Protein AF-A0A8T0PHR8-F1 (afdb_monomer_lite)

Foldseek 3Di:
DPVVVLVVLVVVLVVDQEDEADADDDCDDPSLVSLLSVVVVCVVCVVVVRHYDYHYDHSRVLSCVCSVVVHPPPDDDDPCPPDDDDDDDDPDDCVVHPCVCVVVD

InterPro domains:
  IPR015527 Peptidase C26, gamma-glutamyl hydrolase [PS51275] (1-105)
  IPR015527 Peptidase C26, gamma-glutamyl hydrolase [PTHR11315] (11-103)
  IPR029062 Class I glutamine amidotransferase-like [G3DSA:3.40.50.880] (6-105)

Organism: Panicum virgatum (NCBI:txid38727)

Radius of gyration: 16.6 Å; chains: 1; bounding box: 35×47×36 Å

Structure (mmCIF, N/CA/C/O backbone):
data_AF-A0A8T0PHR8-F1
#
_entry.id   AF-A0A8T0PHR8-F1
#
loop_
_atom_site.group_PDB
_atom_site.id
_atom_site.type_symbol
_atom_site.label_atom_id
_atom_site.label_alt_id
_atom_site.label_comp_id
_atom_site.label_asym_id
_atom_site.label_entity_id
_atom_site.label_seq_id
_atom_site.pdbx_PDB_ins_code
_atom_site.Cartn_x
_atom_site.Cartn_y
_atom_site.Cartn_z
_atom_site.occupancy
_atom_site.B_iso_or_equiv
_atom_site.auth_seq_id
_atom_site.auth_comp_id
_atom_site.auth_asym_id
_atom_site.auth_atom_id
_atom_site.pdbx_PDB_model_num
ATOM 1 N N . MET A 1 1 ? 8.272 24.251 15.194 1.00 46.94 1 MET A N 1
ATOM 2 C CA . MET A 1 1 ? 7.523 24.136 13.915 1.00 46.94 1 MET A CA 1
ATOM 3 C C . MET A 1 1 ? 7.118 22.701 13.510 1.00 46.94 1 MET A C 1
ATOM 5 O O . MET A 1 1 ? 6.439 22.564 12.506 1.00 46.94 1 MET A O 1
ATOM 9 N N . ARG A 1 2 ? 7.438 21.624 14.260 1.00 46.28 2 ARG A N 1
ATOM 10 C CA . ARG A 1 2 ? 7.079 20.230 13.881 1.00 46.28 2 ARG A CA 1
ATOM 11 C C . ARG A 1 2 ? 5.617 19.811 14.167 1.00 46.28 2 ARG A C 1
ATOM 13 O O . ARG A 1 2 ? 5.090 18.969 13.448 1.00 46.28 2 ARG A O 1
ATOM 20 N N . SER A 1 3 ? 4.952 20.419 15.154 1.00 46.38 3 SER A N 1
ATOM 21 C CA . SER A 1 3 ? 3.608 20.012 15.623 1.00 46.38 3 SER A CA 1
ATOM 22 C C . SER A 1 3 ? 2.462 20.319 14.636 1.00 46.38 3 SER A C 1
ATOM 24 O O . SER A 1 3 ? 1.569 19.498 14.439 1.00 46.38 3 SER A O 1
ATOM 26 N N . SER A 1 4 ? 2.514 21.444 13.913 1.00 48.88 4 SER A N 1
ATOM 27 C CA . SER A 1 4 ? 1.437 21.851 12.991 1.00 48.88 4 SER A CA 1
ATOM 28 C C . SER A 1 4 ? 1.299 20.956 11.751 1.00 48.88 4 SER A C 1
ATOM 30 O O . SER A 1 4 ? 0.198 20.814 11.222 1.00 48.88 4 SER A O 1
ATOM 32 N N . SER A 1 5 ? 2.390 20.326 11.299 1.00 53.62 5 SER A N 1
ATOM 33 C CA . SER A 1 5 ? 2.392 19.445 10.117 1.00 53.62 5 SER A CA 1
ATOM 34 C C . SER A 1 5 ? 1.741 18.078 10.357 1.00 53.62 5 SER A C 1
ATOM 36 O O . SER A 1 5 ? 1.181 17.492 9.439 1.00 53.62 5 SER A O 1
ATOM 38 N N . LEU A 1 6 ? 1.788 17.566 11.592 1.00 50.12 6 LEU A N 1
ATOM 39 C CA . LEU A 1 6 ? 1.161 16.289 11.952 1.00 50.12 6 LEU A CA 1
ATOM 40 C C . LEU A 1 6 ? -0.354 16.459 12.129 1.00 50.12 6 LEU A C 1
ATOM 42 O O . LEU A 1 6 ? -1.134 15.646 11.638 1.00 50.12 6 LEU A O 1
ATOM 46 N N . LEU A 1 7 ? -0.766 17.576 12.741 1.00 53.22 7 LEU A N 1
ATOM 47 C CA . LEU A 1 7 ? -2.172 17.957 12.901 1.00 53.22 7 LEU A CA 1
ATOM 48 C C . LEU A 1 7 ? -2.872 18.216 11.555 1.00 53.22 7 LEU A C 1
ATOM 50 O O . LEU A 1 7 ? -4.061 17.930 11.421 1.00 53.22 7 LEU A O 1
ATOM 54 N N . SER A 1 8 ? -2.162 18.746 10.551 1.00 61.91 8 SER A N 1
ATOM 55 C CA . SER A 1 8 ? -2.738 18.979 9.220 1.00 61.91 8 SER A CA 1
ATOM 56 C C . SER A 1 8 ? -2.913 17.687 8.418 1.00 61.91 8 SER A C 1
ATOM 58 O O . SER A 1 8 ? -3.933 17.532 7.748 1.00 61.91 8 SER A O 1
ATOM 60 N N . SER A 1 9 ? -1.978 16.738 8.524 1.00 66.06 9 SER A N 1
ATOM 61 C CA . SER A 1 9 ? -2.091 15.427 7.874 1.00 66.06 9 SER A CA 1
ATOM 62 C C . SER A 1 9 ? -3.223 14.586 8.462 1.00 66.06 9 SER A C 1
ATOM 64 O O . SER A 1 9 ? -4.014 14.043 7.699 1.00 66.06 9 SER A O 1
ATOM 66 N N . GLY A 1 10 ? -3.381 14.553 9.791 1.00 76.12 10 GLY A N 1
ATOM 67 C CA . GLY A 1 10 ? -4.494 13.842 10.436 1.00 76.12 10 GLY A CA 1
ATOM 68 C C . GLY A 1 10 ? -5.870 14.365 10.005 1.00 76.12 10 GLY A C 1
ATOM 69 O O . GLY A 1 10 ? -6.745 13.580 9.653 1.00 7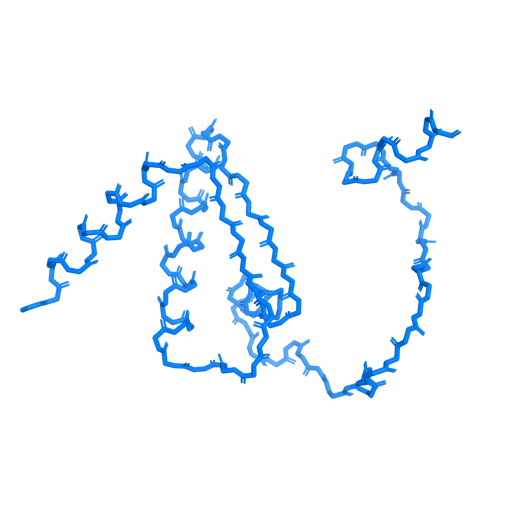6.12 10 GLY A O 1
ATOM 70 N N . LYS A 1 11 ? -6.035 15.695 9.920 1.00 83.25 11 LYS A N 1
ATOM 71 C CA . LYS A 1 11 ? -7.275 16.329 9.424 1.00 83.25 11 LYS A CA 1
ATOM 72 C C . LYS A 1 11 ? -7.579 16.017 7.955 1.00 83.25 11 LYS A C 1
ATOM 74 O O . LYS A 1 11 ? -8.742 15.938 7.561 1.00 83.25 11 LYS A O 1
ATOM 79 N N . LYS A 1 12 ? -6.545 15.864 7.122 1.00 89.19 12 LYS A N 1
ATOM 80 C CA . LYS A 1 12 ? -6.725 15.455 5.722 1.00 89.19 12 LYS A CA 1
ATOM 81 C C . LYS A 1 12 ? -7.131 13.987 5.634 1.00 89.19 12 LYS A C 1
ATOM 83 O O . LYS A 1 12 ? -8.070 13.670 4.916 1.00 89.19 12 LYS A O 1
ATOM 88 N N . LEU A 1 13 ? -6.475 13.117 6.402 1.00 93.25 13 LEU A N 1
ATOM 89 C CA . LEU A 1 13 ? -6.769 11.683 6.425 1.00 93.25 13 LEU A CA 1
ATOM 90 C C . LEU A 1 13 ? -8.169 11.376 6.970 1.00 93.25 13 LEU A C 1
ATOM 92 O O . LEU A 1 13 ? -8.842 10.505 6.434 1.00 93.25 13 LEU A O 1
ATOM 96 N N . SER A 1 14 ? -8.663 12.146 7.944 1.00 92.56 14 SER A N 1
ATOM 97 C CA . SER A 1 14 ? -10.048 12.023 8.422 1.00 92.56 14 SER A CA 1
ATOM 98 C C . SER A 1 14 ? -11.102 12.430 7.386 1.00 92.56 14 SER A C 1
ATOM 100 O O . SER A 1 14 ? -12.280 12.161 7.587 1.00 92.56 14 SER A O 1
ATOM 102 N N . SER A 1 15 ? -10.704 13.113 6.308 1.00 95.50 15 SER A N 1
ATOM 103 C CA . SER A 1 15 ? -11.612 13.577 5.249 1.00 95.50 15 SER A CA 1
ATOM 104 C C . SER A 1 15 ? -11.705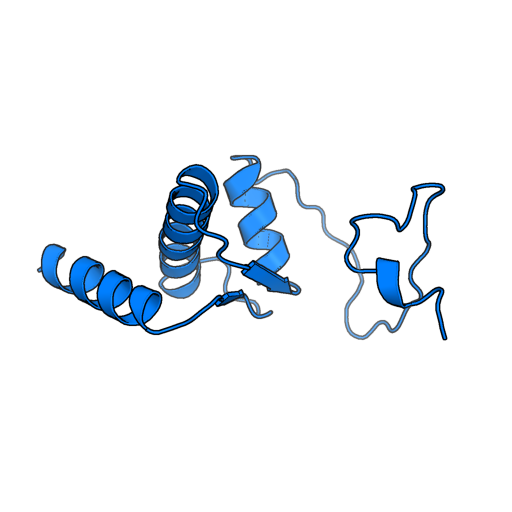 12.608 4.064 1.00 95.50 15 SER A C 1
ATOM 106 O O . SER A 1 15 ? -12.422 12.892 3.108 1.00 95.50 15 SER A O 1
ATOM 108 N N . VAL A 1 16 ? -10.973 11.490 4.093 1.00 96.69 16 VAL A N 1
ATOM 109 C CA . VAL A 1 16 ? -10.973 10.468 3.037 1.00 96.69 16 VAL A CA 1
ATOM 110 C C . VAL A 1 16 ? -11.302 9.097 3.620 1.00 96.69 16 VAL A C 1
ATOM 112 O O . VAL A 1 16 ? -11.187 8.870 4.822 1.00 96.69 16 VAL A O 1
ATOM 115 N N . ASN A 1 17 ? -11.711 8.166 2.760 1.00 97.25 17 ASN A N 1
ATOM 116 C CA . ASN A 1 17 ? -12.124 6.820 3.170 1.00 97.25 17 ASN A CA 1
ATOM 117 C C . ASN A 1 17 ? -11.027 5.764 3.005 1.00 97.25 17 ASN A C 1
ATOM 119 O O . ASN A 1 17 ? -11.275 4.599 3.272 1.00 97.25 17 ASN A O 1
ATOM 123 N N . GLY A 1 18 ? -9.847 6.145 2.525 1.00 97.25 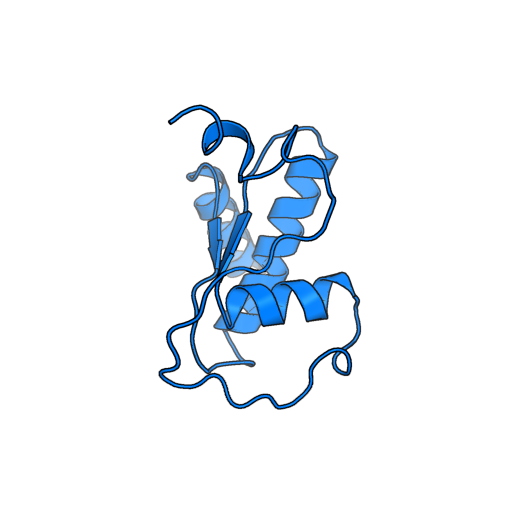18 GLY A N 1
ATOM 124 C CA . GLY A 1 18 ? -8.748 5.235 2.233 1.00 97.25 18 GLY A CA 1
ATOM 125 C C . GLY A 1 18 ? -7.609 5.962 1.535 1.00 97.25 18 GLY A C 1
ATOM 126 O O . GLY A 1 18 ? -7.698 7.165 1.267 1.00 97.25 18 GLY A O 1
ATOM 127 N N . VAL A 1 19 ? -6.531 5.237 1.244 1.00 97.75 19 VAL A N 1
ATOM 128 C CA . VAL A 1 19 ? -5.320 5.802 0.633 1.00 97.75 19 VAL A CA 1
ATOM 129 C C . VAL A 1 19 ? -4.746 4.909 -0.464 1.00 97.75 19 VAL A C 1
ATOM 131 O O . VAL A 1 19 ? -4.818 3.682 -0.403 1.00 97.75 19 VAL A O 1
ATOM 134 N N . LEU A 1 20 ? -4.144 5.557 -1.461 1.00 97.94 20 LEU A N 1
ATOM 135 C CA . LEU A 1 20 ? -3.393 4.934 -2.546 1.00 97.94 20 LEU A CA 1
ATOM 136 C C . LEU A 1 20 ? -1.917 5.324 -2.421 1.00 97.94 20 LEU A C 1
ATOM 138 O O . LEU A 1 20 ? -1.586 6.509 -2.496 1.00 97.94 20 LEU A O 1
ATOM 142 N N . PHE A 1 21 ? -1.031 4.342 -2.279 1.00 97.75 21 PHE A N 1
ATOM 143 C CA . PHE A 1 21 ? 0.411 4.531 -2.408 1.00 97.75 21 PHE A CA 1
ATOM 144 C C . PHE A 1 21 ? 0.841 4.192 -3.833 1.00 97.75 21 PHE A C 1
ATOM 146 O O . PHE A 1 21 ? 0.760 3.049 -4.283 1.00 97.75 21 PHE A O 1
ATOM 153 N N . THR A 1 22 ? 1.253 5.226 -4.553 1.00 97.00 22 THR A N 1
ATOM 154 C CA . THR A 1 22 ? 1.616 5.177 -5.969 1.00 97.00 22 THR A CA 1
ATOM 155 C C . THR A 1 22 ? 2.986 4.540 -6.217 1.00 97.00 22 THR A C 1
ATOM 157 O O . THR A 1 22 ? 3.812 4.410 -5.316 1.00 97.00 22 THR A O 1
ATOM 160 N N . GLY A 1 23 ? 3.255 4.206 -7.482 1.00 96.31 23 GLY A N 1
ATOM 161 C CA . GLY A 1 23 ? 4.608 3.892 -7.940 1.00 96.31 23 GLY A CA 1
ATOM 162 C C . GLY A 1 23 ? 5.527 5.120 -7.978 1.00 96.31 23 GLY A C 1
ATOM 163 O O . GLY A 1 23 ? 5.111 6.238 -7.666 1.00 96.31 23 GLY A O 1
ATOM 164 N N . GLY A 1 24 ? 6.778 4.906 -8.388 1.00 95.06 24 GLY A N 1
ATOM 165 C CA . GLY A 1 24 ? 7.797 5.950 -8.512 1.00 95.06 24 GLY A CA 1
ATOM 166 C C . GLY A 1 24 ? 9.209 5.403 -8.304 1.00 95.06 24 GLY A C 1
ATOM 167 O O . GLY A 1 24 ? 9.404 4.193 -8.227 1.00 95.06 24 GLY A O 1
ATOM 168 N N . SER A 1 25 ? 10.185 6.304 -8.189 1.00 92.62 25 SER A N 1
ATOM 169 C CA . SER A 1 25 ? 11.603 5.983 -7.948 1.00 92.62 25 SER A CA 1
ATOM 170 C C . SER A 1 25 ? 12.148 6.529 -6.622 1.00 92.62 25 SER A C 1
ATOM 172 O O . SER A 1 25 ? 13.238 6.150 -6.200 1.00 92.62 25 SER A O 1
ATOM 174 N N . GLU A 1 26 ? 11.407 7.415 -5.954 1.00 91.25 26 GLU A N 1
ATOM 175 C CA . GLU A 1 26 ? 11.880 8.155 -4.781 1.00 91.25 26 GLU A CA 1
ATOM 176 C C . GLU A 1 26 ? 11.702 7.362 -3.481 1.00 91.25 26 GLU A C 1
ATOM 178 O O . GLU A 1 26 ? 10.673 7.436 -2.808 1.00 91.25 26 GLU A O 1
ATOM 183 N N . LYS A 1 27 ? 12.741 6.613 -3.099 1.00 89.25 27 LYS A N 1
ATOM 184 C CA . LYS A 1 27 ? 12.752 5.763 -1.892 1.00 89.25 27 LYS A CA 1
ATOM 185 C C . LYS A 1 27 ? 13.031 6.522 -0.590 1.00 89.25 27 LYS A C 1
ATOM 187 O O . LYS A 1 27 ? 13.064 5.925 0.482 1.00 89.25 27 LYS A O 1
ATOM 192 N N . GLN A 1 28 ? 13.278 7.829 -0.665 1.00 90.00 28 GLN A N 1
ATOM 193 C CA . GLN A 1 28 ? 13.672 8.660 0.472 1.00 90.00 28 GLN A CA 1
ATOM 194 C C . GLN A 1 28 ? 12.924 10.001 0.476 1.00 90.00 28 GLN A C 1
ATOM 196 O O . GLN A 1 28 ? 12.173 10.338 -0.438 1.00 90.00 28 GLN A O 1
ATOM 201 N N . GLY A 1 29 ? 13.122 10.783 1.537 1.00 91.94 29 GLY A N 1
ATOM 202 C CA . GLY A 1 29 ? 12.585 12.136 1.641 1.00 91.94 29 GLY A CA 1
ATOM 203 C C . GLY A 1 29 ? 11.094 12.188 1.977 1.00 91.94 29 GLY A C 1
ATOM 204 O O . GLY A 1 29 ? 10.558 11.335 2.684 1.00 91.94 29 GLY A O 1
ATOM 205 N N . VAL A 1 30 ? 10.423 13.246 1.511 1.00 93.31 30 VAL A N 1
ATOM 206 C CA . VAL A 1 30 ? 9.064 13.605 1.957 1.00 93.31 30 VAL A CA 1
ATOM 207 C C . VAL A 1 30 ? 8.054 12.497 1.679 1.00 93.31 30 VAL A C 1
ATOM 209 O O . VAL A 1 30 ? 7.176 12.265 2.508 1.00 93.31 30 VAL A O 1
ATOM 212 N N . TYR A 1 31 ? 8.181 11.799 0.550 1.00 92.88 31 TYR A N 1
ATOM 213 C CA . TYR A 1 31 ? 7.266 10.721 0.188 1.00 92.88 31 TYR A CA 1
ATOM 214 C C . TYR A 1 31 ? 7.365 9.545 1.166 1.00 92.88 31 TYR A C 1
ATOM 216 O O . TYR A 1 31 ? 6.362 9.167 1.771 1.00 92.88 31 TYR A O 1
ATOM 224 N N . PHE A 1 32 ? 8.581 9.051 1.413 1.00 92.94 32 PHE A N 1
ATOM 225 C CA . PHE A 1 32 ? 8.833 7.968 2.364 1.00 92.94 32 PHE A CA 1
ATOM 226 C C . PHE A 1 32 ? 8.369 8.319 3.784 1.00 92.94 32 PHE A C 1
ATOM 228 O O . PHE A 1 32 ? 7.649 7.553 4.424 1.00 92.94 32 PHE A O 1
ATOM 235 N N . GLU A 1 33 ? 8.703 9.521 4.259 1.00 93.88 33 GLU A N 1
ATOM 236 C CA . GLU A 1 33 ? 8.290 9.989 5.586 1.00 93.88 33 GLU A CA 1
ATOM 237 C C . GLU A 1 33 ? 6.773 10.209 5.700 1.00 93.88 33 GLU A C 1
ATOM 239 O O . GLU A 1 33 ? 6.205 10.105 6.789 1.00 93.88 33 GLU A O 1
ATOM 244 N N . THR A 1 34 ? 6.098 10.504 4.586 1.00 94.25 34 THR A N 1
ATOM 245 C CA . THR A 1 34 ? 4.634 10.589 4.536 1.00 94.25 34 THR A CA 1
ATOM 246 C C . THR A 1 34 ? 4.013 9.199 4.587 1.00 94.25 34 THR A C 1
ATOM 248 O O . THR A 1 34 ? 3.113 8.987 5.397 1.00 94.25 34 THR A O 1
ATOM 251 N N . ILE A 1 35 ? 4.524 8.242 3.804 1.00 95.12 35 ILE A N 1
ATOM 252 C CA . ILE A 1 35 ? 4.049 6.853 3.807 1.00 95.12 35 ILE A CA 1
ATOM 253 C C . ILE A 1 35 ? 4.134 6.244 5.202 1.00 95.12 35 ILE A C 1
ATOM 255 O O . ILE A 1 35 ? 3.135 5.703 5.654 1.00 95.12 35 ILE A O 1
ATOM 259 N N . LYS A 1 36 ? 5.250 6.396 5.928 1.00 94.19 36 LYS A N 1
ATOM 260 C CA . LYS A 1 36 ? 5.365 5.877 7.307 1.00 94.19 36 LYS A CA 1
ATOM 261 C C . LYS A 1 36 ? 4.237 6.370 8.213 1.00 94.19 36 LYS A C 1
ATOM 263 O O . LYS A 1 36 ? 3.615 5.588 8.922 1.00 94.19 36 LYS A O 1
ATOM 268 N N . LYS A 1 37 ? 3.951 7.675 8.172 1.00 94.81 37 LYS A N 1
ATOM 269 C CA . LYS A 1 37 ? 2.912 8.299 9.009 1.00 94.81 37 LYS A CA 1
ATOM 270 C C . LYS A 1 37 ? 1.510 7.863 8.600 1.00 94.81 37 LYS A C 1
ATOM 272 O O . LYS A 1 37 ? 0.681 7.595 9.460 1.00 94.81 37 LYS A O 1
ATOM 277 N N . VAL A 1 38 ? 1.240 7.822 7.296 1.00 96.62 38 VAL A N 1
ATOM 278 C CA . VAL A 1 38 ? -0.065 7.404 6.770 1.00 96.62 38 VAL A CA 1
ATOM 279 C C . VAL A 1 38 ? -0.290 5.914 7.017 1.00 96.62 38 VAL A C 1
ATOM 281 O O . VAL A 1 38 ? -1.396 5.529 7.370 1.00 96.62 38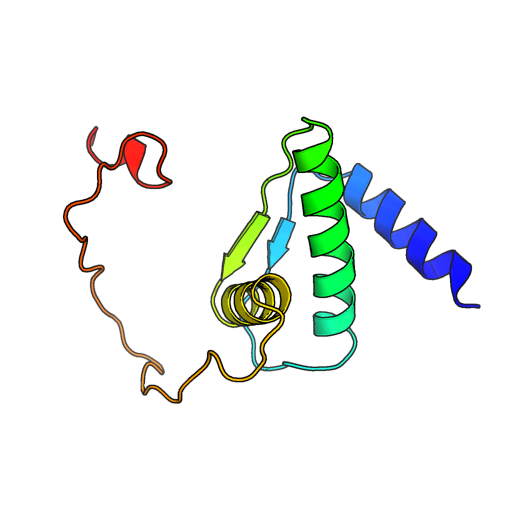 VAL A O 1
ATOM 284 N N . PHE A 1 39 ? 0.745 5.085 6.883 1.00 96.88 39 PHE A N 1
ATOM 285 C CA . PHE A 1 39 ? 0.663 3.656 7.156 1.00 96.88 39 PHE A CA 1
ATOM 286 C C . PHE A 1 39 ? 0.389 3.388 8.637 1.00 96.88 39 PHE A C 1
ATOM 288 O O . PHE A 1 39 ? -0.515 2.620 8.937 1.00 96.88 39 PHE A O 1
ATOM 295 N N . GLN A 1 40 ? 1.052 4.106 9.553 1.00 96.00 40 GLN A N 1
ATOM 296 C CA . GLN A 1 40 ? 0.710 4.035 10.978 1.00 96.00 40 GLN A CA 1
ATOM 297 C C . GLN A 1 40 ? -0.748 4.437 11.236 1.00 96.00 40 GLN A C 1
ATOM 299 O O . GLN A 1 40 ? -1.462 3.719 11.920 1.00 96.00 40 GLN A O 1
ATOM 304 N N . TYR A 1 41 ? -1.227 5.529 10.629 1.00 95.94 41 TYR A N 1
ATOM 305 C CA . TYR A 1 41 ? -2.633 5.936 10.746 1.00 95.94 41 TYR A CA 1
ATOM 306 C C . TYR A 1 41 ? -3.606 4.854 10.247 1.00 95.94 41 TYR A C 1
ATOM 308 O O . TYR A 1 41 ? -4.657 4.643 10.846 1.00 95.94 41 TYR A O 1
ATOM 316 N N . VAL A 1 42 ? -3.269 4.173 9.146 1.00 97.19 42 VAL A N 1
ATOM 317 C CA . VAL A 1 42 ? -4.061 3.057 8.610 1.00 97.19 42 VAL A CA 1
ATOM 318 C C . VAL A 1 42 ? -4.097 1.897 9.604 1.00 97.19 42 VAL A C 1
ATOM 320 O O . VAL A 1 42 ? -5.176 1.358 9.840 1.00 97.19 42 VAL A O 1
ATOM 323 N N . LEU A 1 43 ? -2.955 1.527 10.192 1.00 97.06 43 LEU A N 1
ATOM 324 C CA . LEU A 1 43 ? -2.880 0.472 11.207 1.00 97.06 43 LEU A CA 1
ATOM 325 C C . LEU A 1 43 ? -3.732 0.832 12.428 1.00 97.06 43 LEU A C 1
ATOM 327 O O . LEU A 1 43 ? -4.647 0.086 12.752 1.00 97.06 43 LEU A O 1
ATOM 331 N N . ASP A 1 44 ? -3.534 2.023 13.001 1.00 96.44 44 ASP A N 1
ATOM 332 C CA . ASP A 1 44 ? -4.261 2.486 14.190 1.00 96.44 44 ASP A CA 1
ATOM 333 C C . ASP A 1 44 ? -5.791 2.440 13.992 1.00 96.44 44 ASP A C 1
ATOM 335 O O . ASP A 1 44 ? -6.536 2.060 14.894 1.00 96.44 44 ASP A O 1
ATOM 339 N N . ARG A 1 45 ? -6.278 2.814 12.799 1.00 96.50 45 ARG A N 1
ATOM 340 C CA . ARG A 1 45 ? -7.711 2.786 12.448 1.00 96.50 45 ARG A CA 1
ATOM 341 C C . ARG A 1 45 ? -8.242 1.358 12.347 1.00 96.50 45 ARG A C 1
ATOM 343 O O . ARG A 1 45 ? -9.270 1.047 12.945 1.00 96.50 45 ARG A O 1
ATOM 350 N N . ASN A 1 46 ? -7.538 0.486 11.625 1.00 97.44 46 ASN A N 1
ATOM 351 C CA . ASN A 1 46 ? -7.967 -0.903 11.467 1.00 97.44 46 ASN A CA 1
ATOM 352 C C . ASN A 1 46 ? -7.882 -1.681 12.797 1.00 97.44 46 ASN A C 1
ATOM 354 O O . ASN A 1 46 ? -8.799 -2.446 13.091 1.00 97.44 46 ASN A O 1
ATOM 358 N N . ASP A 1 47 ? -6.874 -1.425 13.638 1.00 97.88 47 ASP A N 1
ATOM 359 C CA . ASP A 1 47 ? -6.744 -2.004 14.986 1.00 97.88 47 ASP A CA 1
ATOM 360 C C . ASP A 1 47 ? -7.872 -1.545 15.928 1.00 97.88 47 ASP A C 1
ATOM 362 O O . ASP A 1 47 ? -8.307 -2.297 16.801 1.00 97.88 47 ASP A O 1
ATOM 366 N N . ALA A 1 48 ? -8.410 -0.338 15.719 1.00 97.69 48 ALA A N 1
ATOM 367 C CA . ALA A 1 48 ? -9.601 0.163 16.409 1.00 97.69 48 ALA A CA 1
ATOM 368 C C . ALA A 1 48 ? -10.929 -0.414 15.865 1.00 97.69 48 ALA A C 1
ATOM 370 O O . ALA A 1 48 ? -12.003 -0.048 16.345 1.00 97.69 48 ALA A O 1
ATOM 371 N N . GLY A 1 49 ? -10.887 -1.302 14.864 1.00 97.81 49 GLY A N 1
ATOM 372 C CA . GLY A 1 49 ? -12.071 -1.855 14.198 1.00 97.81 49 GLY A CA 1
ATOM 373 C C . GLY A 1 49 ? -12.708 -0.915 13.168 1.00 97.81 49 GLY A C 1
ATOM 374 O O . GLY A 1 49 ? -13.796 -1.192 12.659 1.00 97.81 49 GLY A O 1
ATOM 375 N N . GLU A 1 50 ? -12.045 0.192 12.832 1.00 97.06 50 GLU A N 1
ATOM 376 C CA . GLU A 1 50 ? -12.510 1.175 11.858 1.00 97.06 50 GLU A CA 1
ATOM 377 C C . GLU A 1 50 ? -11.870 0.890 10.494 1.00 97.06 50 GLU A C 1
ATOM 379 O O . GLU A 1 50 ? -10.725 1.263 10.234 1.00 97.06 50 GLU A O 1
ATOM 384 N N . SER A 1 51 ? -12.616 0.230 9.600 1.00 96.62 51 SER A N 1
ATOM 385 C CA . SER A 1 51 ? -12.095 -0.154 8.283 1.00 96.62 51 SER A CA 1
ATOM 386 C C . SER A 1 51 ? -11.555 1.055 7.510 1.00 96.62 51 SER A C 1
ATOM 388 O O . SER A 1 51 ? -12.291 1.997 7.201 1.00 96.62 51 SER A O 1
ATOM 390 N N . PHE A 1 52 ? -10.262 1.009 7.188 1.00 97.81 52 PHE A N 1
ATOM 391 C CA . PHE A 1 52 ? -9.580 2.044 6.419 1.00 97.81 52 PHE A CA 1
ATOM 392 C C . PHE A 1 52 ? -8.676 1.394 5.359 1.00 97.81 52 PHE A C 1
ATOM 394 O O . PHE A 1 52 ? -7.549 1.000 5.673 1.00 97.81 52 PHE A O 1
ATOM 401 N N . PRO A 1 53 ? -9.153 1.221 4.113 1.00 97.56 53 PRO A N 1
ATOM 402 C CA . PRO A 1 53 ? -8.405 0.544 3.063 1.00 97.56 53 PRO A CA 1
ATOM 403 C C . PRO A 1 53 ? -7.154 1.310 2.623 1.00 97.56 53 PRO A C 1
ATOM 405 O O . PRO A 1 53 ? -7.159 2.530 2.428 1.00 97.56 53 PRO A O 1
ATOM 408 N N . LEU A 1 54 ? -6.097 0.541 2.379 1.00 97.94 54 LEU A N 1
ATOM 409 C CA . LEU A 1 54 ? -4.861 0.980 1.748 1.00 97.94 54 LEU A CA 1
ATOM 410 C C . LEU A 1 54 ? -4.602 0.102 0.527 1.00 97.94 54 LEU A C 1
ATOM 412 O O . LEU A 1 54 ? -4.591 -1.123 0.627 1.00 97.94 54 LEU A O 1
ATOM 416 N N . PHE A 1 55 ? -4.364 0.737 -0.618 1.00 98.00 55 PHE A N 1
ATOM 417 C CA . PHE A 1 55 ? -3.859 0.070 -1.815 1.00 98.00 55 PHE A CA 1
ATOM 418 C C . PHE A 1 55 ? -2.466 0.601 -2.136 1.00 98.00 55 PHE A C 1
ATOM 420 O O . PHE A 1 55 ? -2.240 1.810 -2.113 1.00 98.00 55 PHE A O 1
ATOM 427 N N . ALA A 1 56 ? -1.531 -0.292 -2.440 1.00 97.94 56 ALA A N 1
ATOM 428 C CA . ALA A 1 56 ? -0.143 0.060 -2.693 1.00 97.94 56 ALA A CA 1
ATOM 429 C C . ALA A 1 56 ? 0.348 -0.595 -3.983 1.00 97.94 56 ALA A C 1
ATOM 431 O O . ALA A 1 56 ? 0.153 -1.789 -4.194 1.00 97.94 56 ALA A O 1
ATOM 432 N N . GLN A 1 57 ? 0.991 0.193 -4.842 1.00 96.81 57 GLN A N 1
ATOM 433 C CA . GLN A 1 57 ? 1.436 -0.241 -6.162 1.00 96.81 57 GLN A CA 1
ATOM 434 C C . GLN A 1 57 ? 2.910 0.104 -6.380 1.00 96.81 57 GLN A C 1
ATOM 436 O O . GLN A 1 57 ? 3.326 1.231 -6.120 1.00 96.81 57 GLN A O 1
ATOM 441 N N . CYS A 1 58 ? 3.682 -0.838 -6.939 1.00 96.06 58 CYS A N 1
ATOM 442 C CA . CYS A 1 58 ? 5.096 -0.645 -7.290 1.00 96.06 58 CYS A CA 1
ATOM 443 C C . CYS A 1 58 ? 5.895 -0.126 -6.076 1.00 96.06 58 CYS A C 1
ATOM 445 O O . CYS A 1 58 ? 5.919 -0.806 -5.054 1.00 96.06 58 CYS A O 1
ATOM 447 N N . LEU A 1 59 ? 6.485 1.072 -6.139 1.00 96.69 59 LEU A N 1
ATOM 448 C CA . LEU A 1 59 ? 7.199 1.682 -5.013 1.00 96.69 59 LEU A CA 1
ATOM 449 C C . LEU A 1 59 ? 6.360 1.731 -3.727 1.00 96.69 59 LEU A C 1
ATOM 451 O O . LEU A 1 59 ? 6.882 1.474 -2.650 1.00 96.69 59 LEU A O 1
ATOM 455 N N . GLY A 1 60 ? 5.057 2.007 -3.812 1.00 97.62 60 GLY A N 1
ATOM 456 C CA . GLY A 1 60 ? 4.186 1.969 -2.639 1.00 97.62 60 GLY A CA 1
ATOM 457 C C . GLY A 1 60 ? 4.173 0.596 -1.959 1.00 97.62 60 GLY A C 1
ATOM 458 O O . GLY A 1 60 ? 4.234 0.518 -0.734 1.00 97.62 60 GLY A O 1
ATOM 459 N N . PHE A 1 61 ? 4.119 -0.483 -2.749 1.00 97.06 61 PHE A N 1
ATOM 460 C CA . PHE A 1 61 ? 4.147 -1.861 -2.245 1.00 97.06 61 PHE A CA 1
ATOM 461 C C . PHE A 1 61 ? 5.523 -2.220 -1.673 1.00 97.06 61 PHE A C 1
ATOM 463 O O . PHE A 1 61 ? 5.608 -2.837 -0.611 1.00 97.06 61 PHE A O 1
ATOM 470 N N . GLU A 1 62 ? 6.593 -1.766 -2.332 1.00 96.50 62 GLU A N 1
ATOM 471 C CA . GLU A 1 62 ? 7.969 -1.901 -1.847 1.00 96.50 62 GLU A CA 1
ATOM 472 C C . GLU A 1 62 ? 8.121 -1.294 -0.442 1.00 96.50 62 GLU A C 1
ATOM 474 O O . GLU A 1 62 ? 8.551 -1.969 0.493 1.00 96.50 62 GLU A O 1
ATOM 479 N N . LEU A 1 63 ? 7.705 -0.035 -0.270 1.00 96.19 63 LEU A N 1
ATOM 480 C CA . LEU A 1 63 ? 7.868 0.691 0.989 1.00 96.19 63 LEU A CA 1
ATOM 481 C C . LEU A 1 63 ? 7.013 0.103 2.116 1.00 96.19 63 LEU A C 1
ATOM 483 O O . LEU A 1 63 ? 7.492 0.007 3.243 1.00 96.19 63 LEU A O 1
ATOM 487 N N . VAL A 1 64 ? 5.775 -0.319 1.834 1.00 96.38 64 VAL A N 1
ATOM 488 C CA . VAL A 1 64 ? 4.927 -0.994 2.834 1.00 96.38 64 VAL A CA 1
ATOM 489 C C . VAL A 1 64 ? 5.552 -2.311 3.285 1.00 96.38 64 VAL A C 1
ATOM 491 O O . VAL A 1 64 ? 5.564 -2.582 4.483 1.00 96.38 64 VAL A O 1
ATOM 494 N N . SER A 1 65 ? 6.111 -3.095 2.360 1.00 96.19 65 SER A N 1
ATOM 495 C CA . SER A 1 65 ? 6.758 -4.372 2.684 1.00 96.19 65 SER A CA 1
ATOM 496 C C . SER A 1 65 ? 7.966 -4.163 3.597 1.00 96.19 65 SER A C 1
ATOM 498 O O . SER A 1 65 ? 8.067 -4.790 4.647 1.00 96.19 65 SER A O 1
ATOM 500 N N . VAL A 1 66 ? 8.836 -3.210 3.255 1.00 94.88 66 VAL A N 1
ATOM 501 C CA . VAL A 1 66 ? 10.019 -2.872 4.058 1.00 94.88 66 VAL A CA 1
ATOM 502 C C . VAL A 1 66 ? 9.635 -2.360 5.450 1.00 94.88 66 VAL A C 1
ATOM 504 O O . VAL A 1 66 ? 10.205 -2.795 6.451 1.00 94.88 66 VAL A O 1
ATOM 507 N N . ILE A 1 67 ? 8.651 -1.455 5.538 1.00 94.31 67 ILE A N 1
ATOM 508 C CA . ILE A 1 67 ? 8.194 -0.900 6.822 1.00 94.31 67 ILE A CA 1
ATOM 509 C C . ILE A 1 67 ? 7.535 -1.989 7.678 1.00 94.31 67 ILE A C 1
ATOM 511 O O . ILE A 1 67 ? 7.840 -2.088 8.863 1.00 94.31 67 ILE A O 1
ATOM 515 N N . GLY A 1 68 ? 6.657 -2.808 7.092 1.00 93.94 68 GLY A N 1
ATOM 516 C CA . GLY A 1 68 ? 5.930 -3.866 7.796 1.00 93.94 68 GLY A CA 1
ATOM 517 C C . GLY A 1 68 ? 6.832 -4.996 8.295 1.00 93.94 68 GLY A C 1
ATOM 518 O O . GLY A 1 68 ? 6.637 -5.486 9.404 1.00 93.94 68 GLY A O 1
ATOM 519 N N . CYS A 1 69 ? 7.849 -5.377 7.518 1.00 95.38 69 CYS A N 1
ATOM 520 C CA . CYS A 1 69 ? 8.854 -6.358 7.938 1.00 95.38 69 CYS A CA 1
ATOM 521 C C . CYS A 1 69 ? 9.907 -5.772 8.888 1.00 95.38 69 CYS A C 1
ATOM 523 O O . CYS A 1 69 ? 10.626 -6.534 9.531 1.00 95.38 69 CYS A O 1
ATOM 525 N N . ASN A 1 70 ? 10.008 -4.440 8.973 1.00 93.00 70 ASN A N 1
ATOM 526 C CA . ASN A 1 70 ? 11.089 -3.736 9.660 1.00 93.00 70 ASN A CA 1
ATOM 527 C C . ASN A 1 70 ? 12.487 -4.211 9.201 1.00 93.00 70 ASN A C 1
ATOM 529 O O . ASN A 1 70 ? 13.416 -4.327 10.000 1.00 93.00 70 ASN A O 1
ATOM 533 N N . ASP A 1 71 ? 12.624 -4.499 7.903 1.00 92.31 71 ASP A N 1
ATOM 534 C CA . ASP A 1 71 ? 13.858 -4.984 7.284 1.00 92.31 71 ASP A CA 1
ATOM 535 C C . ASP A 1 71 ? 14.008 -4.417 5.865 1.00 92.31 71 ASP A C 1
ATOM 537 O O . ASP A 1 71 ? 13.140 -4.577 5.007 1.00 92.31 71 ASP A O 1
ATOM 541 N N . ASN A 1 72 ? 15.137 -3.751 5.618 1.00 87.94 72 ASN A N 1
ATOM 542 C CA . ASN A 1 72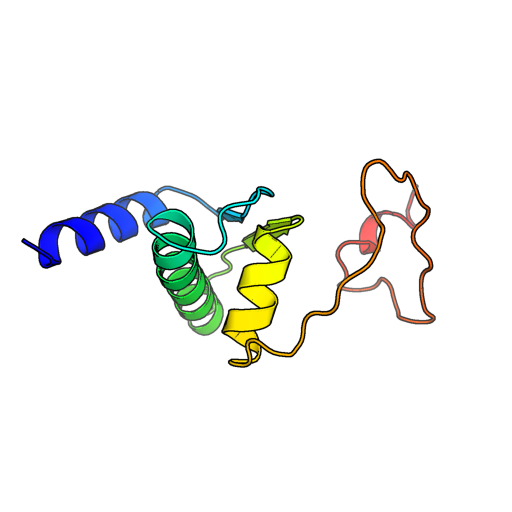 ? 15.466 -3.150 4.324 1.00 87.94 72 ASN A CA 1
ATOM 543 C C . ASN A 1 72 ? 16.099 -4.151 3.340 1.00 87.94 72 ASN A C 1
ATOM 545 O O . ASN A 1 72 ? 16.320 -3.794 2.185 1.00 87.94 72 ASN A O 1
ATOM 549 N N . ASN A 1 73 ? 16.416 -5.374 3.776 1.00 93.62 73 ASN A N 1
ATOM 550 C CA . ASN A 1 73 ? 17.126 -6.378 2.976 1.00 93.62 73 ASN A CA 1
ATOM 551 C C . ASN A 1 73 ? 16.196 -7.418 2.333 1.00 93.62 73 ASN A C 1
ATOM 553 O O . ASN A 1 73 ? 16.671 -8.381 1.742 1.00 93.62 73 ASN A O 1
ATOM 557 N N . ILE A 1 74 ? 14.877 -7.226 2.423 1.00 95.75 74 ILE A N 1
ATOM 558 C CA . ILE A 1 74 ? 13.879 -8.138 1.839 1.00 95.75 74 ILE A CA 1
ATOM 559 C C . ILE A 1 74 ? 13.734 -7.993 0.314 1.00 95.75 74 ILE A C 1
ATOM 561 O O . ILE A 1 74 ? 12.949 -8.710 -0.301 1.00 95.75 74 ILE A O 1
ATOM 565 N N . LEU A 1 75 ? 14.422 -7.016 -0.286 1.00 95.12 75 LEU A N 1
ATOM 566 C CA . LEU A 1 75 ? 14.315 -6.672 -1.700 1.00 95.12 75 LEU A CA 1
ATOM 567 C C . LEU A 1 75 ? 15.527 -7.182 -2.475 1.00 95.12 75 LEU A C 1
ATOM 569 O O . LEU A 1 75 ? 16.666 -7.037 -2.033 1.00 95.12 75 LEU A O 1
ATOM 573 N N . GLU A 1 76 ? 15.281 -7.669 -3.685 1.00 95.50 76 GLU A N 1
ATOM 574 C CA . GLU A 1 76 ? 16.320 -8.029 -4.644 1.00 95.50 76 GLU A CA 1
ATOM 575 C C . GLU A 1 76 ? 16.147 -7.276 -5.965 1.00 95.50 76 GLU A C 1
ATOM 577 O O . GLU A 1 76 ? 15.093 -6.708 -6.261 1.00 95.50 76 GLU A O 1
ATOM 582 N N . THR A 1 77 ? 17.210 -7.248 -6.766 1.00 94.81 77 THR A N 1
ATOM 583 C CA . THR A 1 77 ? 17.129 -6.689 -8.117 1.00 94.81 77 THR A CA 1
ATOM 584 C C . THR A 1 77 ? 16.496 -7.711 -9.048 1.00 94.81 77 THR A C 1
ATOM 586 O O . THR A 1 77 ? 16.955 -8.847 -9.125 1.00 94.81 77 THR A O 1
ATOM 589 N N . PHE A 1 78 ? 15.488 -7.280 -9.798 1.00 93.75 78 PHE A N 1
ATOM 590 C CA . PHE A 1 78 ? 14.818 -8.092 -10.803 1.00 93.75 78 PHE A CA 1
ATOM 591 C C . PHE A 1 78 ? 14.535 -7.243 -12.047 1.00 93.75 78 PHE A C 1
ATOM 593 O O . PHE A 1 78 ? 14.105 -6.091 -11.930 1.00 93.75 78 PHE A O 1
ATOM 600 N N . ASP A 1 79 ? 14.77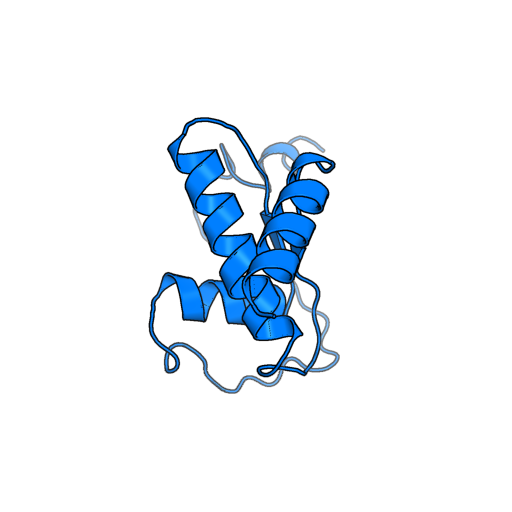6 -7.795 -13.237 1.00 94.69 79 ASP A N 1
ATOM 601 C CA . ASP A 1 79 ? 14.489 -7.106 -14.496 1.00 94.69 79 ASP A CA 1
ATOM 602 C C . ASP A 1 79 ? 13.008 -7.263 -14.863 1.00 94.69 79 ASP A C 1
ATOM 604 O O . ASP A 1 79 ? 12.598 -8.266 -15.437 1.00 94.69 79 ASP A O 1
ATOM 608 N N . ALA A 1 80 ? 12.201 -6.280 -14.462 1.00 93.00 80 ALA A N 1
ATOM 609 C CA . ALA A 1 80 ? 10.770 -6.191 -14.771 1.00 93.00 80 ALA A CA 1
ATOM 610 C C . ALA A 1 80 ? 10.398 -4.886 -15.496 1.00 93.00 80 ALA A C 1
ATOM 612 O O . ALA A 1 80 ? 9.219 -4.528 -15.589 1.00 93.00 80 ALA A O 1
ATOM 613 N N . GLN A 1 81 ? 11.381 -4.115 -15.969 1.00 93.94 81 GLN A N 1
ATOM 614 C CA . GLN A 1 81 ? 11.093 -2.825 -16.592 1.00 93.94 81 GLN A CA 1
ATOM 615 C C . GLN A 1 81 ? 10.449 -3.020 -17.967 1.00 93.94 81 GLN A C 1
ATOM 617 O O . GLN A 1 81 ? 10.958 -3.748 -18.810 1.00 93.94 81 GLN A O 1
ATOM 622 N N . ASN A 1 82 ? 9.325 -2.333 -18.206 1.00 94.56 82 ASN A N 1
ATOM 623 C CA . ASN A 1 82 ? 8.569 -2.396 -19.466 1.00 94.56 82 ASN A CA 1
ATOM 624 C C . ASN A 1 82 ? 8.170 -3.823 -19.890 1.00 94.56 82 ASN A C 1
ATOM 626 O O . ASN A 1 82 ? 8.004 -4.099 -21.078 1.00 94.56 82 ASN A O 1
ATOM 630 N N . GLN A 1 83 ? 7.983 -4.720 -18.921 1.00 94.50 83 GLN A N 1
ATOM 631 C CA . GLN A 1 83 ? 7.630 -6.110 -19.169 1.00 94.50 83 GLN A CA 1
ATOM 632 C C . GLN A 1 83 ? 6.168 -6.374 -18.796 1.00 94.50 83 GLN A C 1
ATOM 634 O O . GLN A 1 83 ? 5.808 -6.458 -17.622 1.00 94.50 83 GLN A O 1
ATOM 639 N N . ALA A 1 84 ? 5.312 -6.551 -19.804 1.00 96.50 84 ALA A N 1
ATOM 640 C CA . ALA A 1 84 ? 3.980 -7.107 -19.583 1.00 96.50 84 ALA A CA 1
ATOM 641 C C . ALA A 1 84 ? 4.093 -8.601 -19.233 1.00 96.50 84 ALA A C 1
ATOM 643 O O . ALA A 1 84 ? 4.859 -9.335 -19.856 1.00 96.50 84 ALA A O 1
ATOM 644 N N . SER A 1 85 ? 3.326 -9.056 -18.243 1.00 94.88 85 SER A N 1
ATOM 645 C CA . SER A 1 85 ? 3.337 -10.448 -17.782 1.00 94.88 85 SER A CA 1
ATOM 646 C C . SER A 1 85 ? 1.942 -10.900 -17.343 1.00 94.88 85 SER A C 1
ATOM 648 O O . SER A 1 85 ? 0.999 -10.109 -17.303 1.00 94.88 85 SER A O 1
ATOM 650 N N . THR A 1 86 ? 1.810 -12.186 -17.026 1.00 94.75 86 THR A N 1
ATOM 651 C CA . THR A 1 86 ? 0.588 -12.799 -16.487 1.00 94.75 86 THR A CA 1
ATOM 652 C C . THR A 1 86 ? 0.739 -13.064 -14.991 1.00 94.75 86 THR A C 1
ATOM 654 O O . THR A 1 86 ? 1.847 -13.282 -14.500 1.00 94.75 86 THR A O 1
ATOM 657 N N . LEU A 1 87 ? -0.376 -13.066 -14.255 1.00 91.19 87 LEU A N 1
ATOM 658 C CA . LEU A 1 87 ? -0.382 -13.498 -12.859 1.00 91.19 87 LEU A CA 1
ATOM 659 C C . LEU A 1 87 ? -0.438 -15.025 -12.796 1.00 91.19 87 LEU A C 1
ATOM 661 O O . LEU A 1 87 ? -1.356 -15.642 -13.333 1.00 91.19 87 LEU A O 1
ATOM 665 N N . GLN A 1 88 ? 0.540 -15.621 -12.121 1.00 91.69 88 GLN A N 1
ATOM 666 C CA . GLN A 1 88 ? 0.551 -17.045 -11.807 1.00 91.69 88 GLN A CA 1
ATOM 667 C C . GLN A 1 88 ? -0.088 -17.238 -10.432 1.00 91.69 88 GLN A C 1
ATOM 669 O O . GLN A 1 88 ? 0.523 -16.935 -9.407 1.00 91.69 88 GLN A O 1
ATOM 674 N N . PHE A 1 89 ? -1.339 -17.697 -10.407 1.00 88.75 89 PHE A N 1
ATOM 675 C CA . PHE A 1 89 ? -2.040 -17.971 -9.157 1.00 88.75 89 PHE A CA 1
ATOM 676 C C . PHE A 1 89 ? -1.567 -19.300 -8.564 1.00 88.75 89 PHE A C 1
ATOM 678 O O . PHE A 1 89 ? -1.584 -20.340 -9.220 1.00 88.75 89 PHE A O 1
ATOM 685 N N . SER A 1 90 ? -1.155 -19.262 -7.304 1.00 85.62 90 SER A N 1
ATOM 686 C CA . SER A 1 90 ? -0.927 -20.441 -6.471 1.00 85.62 90 SER A CA 1
ATOM 687 C C . SER A 1 90 ? -2.260 -21.035 -5.993 1.00 85.62 90 SER A C 1
ATOM 689 O O . SER A 1 90 ? -3.313 -20.417 -6.136 1.00 85.62 90 SER A O 1
ATOM 691 N N . ASN A 1 91 ? -2.234 -22.247 -5.428 1.00 86.12 91 ASN A N 1
ATOM 692 C CA . ASN A 1 91 ? -3.432 -23.004 -5.028 1.00 86.12 91 ASN A CA 1
ATOM 693 C C . ASN A 1 91 ? -4.105 -22.477 -3.735 1.00 86.12 91 ASN A C 1
ATOM 695 O O . ASN A 1 91 ? -4.422 -23.250 -2.831 1.00 86.12 91 ASN A O 1
ATOM 699 N N . TYR A 1 92 ? -4.275 -21.160 -3.613 1.00 85.00 92 TYR A N 1
ATOM 700 C CA . TYR A 1 92 ? -4.983 -20.521 -2.504 1.00 85.00 92 TYR A CA 1
ATOM 701 C C . TYR A 1 92 ? -6.432 -20.216 -2.886 1.00 85.00 92 TYR A C 1
ATOM 703 O O . TYR A 1 92 ? -6.746 -19.964 -4.049 1.00 85.00 92 TYR A O 1
ATOM 711 N N . SER A 1 93 ? -7.318 -20.213 -1.889 1.00 88.19 93 SER A N 1
ATOM 712 C CA . SER A 1 93 ? -8.712 -19.824 -2.098 1.00 88.19 93 SER A CA 1
ATOM 713 C C . SER A 1 93 ? -8.809 -18.348 -2.479 1.00 88.19 93 SER A C 1
ATOM 715 O O . SER A 1 93 ? -8.140 -17.498 -1.891 1.00 88.19 93 SER A O 1
ATOM 717 N N . PHE A 1 94 ? -9.684 -18.035 -3.435 1.00 91.06 94 PHE A N 1
ATOM 718 C CA . PHE A 1 94 ? -10.036 -16.651 -3.743 1.00 91.06 94 PHE A CA 1
ATOM 719 C C . PHE A 1 94 ? -11.065 -16.065 -2.774 1.00 91.06 94 PHE A C 1
ATOM 721 O O . PHE A 1 94 ? -11.277 -14.852 -2.793 1.00 91.06 94 PHE A O 1
ATOM 728 N N . GLU A 1 95 ? -11.687 -16.880 -1.923 1.00 91.88 95 GLU A N 1
ATOM 729 C CA . GLU A 1 95 ? -12.595 -16.410 -0.879 1.00 91.88 95 GLU A CA 1
ATOM 730 C C . GLU A 1 95 ? -11.872 -15.457 0.085 1.00 91.88 95 GLU A C 1
ATOM 732 O O . GLU A 1 95 ? -10.766 -15.731 0.542 1.00 91.88 95 GLU A O 1
ATOM 737 N N . GLY A 1 96 ? -12.471 -14.296 0.350 1.00 90.00 96 GLY A N 1
ATOM 738 C CA . GLY A 1 96 ? -11.889 -13.237 1.176 1.00 90.00 96 GLY A CA 1
ATOM 739 C C . GLY A 1 96 ? -10.750 -12.450 0.515 1.00 90.00 96 GLY A C 1
ATOM 740 O O . GLY A 1 96 ? -10.279 -11.473 1.091 1.00 90.00 96 GLY A O 1
ATOM 741 N N . SER A 1 97 ? -10.309 -12.831 -0.688 1.00 90.75 97 SER A N 1
ATOM 742 C CA . SER A 1 97 ? -9.239 -12.140 -1.413 1.00 90.75 97 SER A CA 1
ATOM 743 C C . SER A 1 97 ? -9.769 -11.000 -2.292 1.00 90.75 97 SER A C 1
ATOM 745 O O . SER A 1 97 ? -10.953 -10.934 -2.631 1.00 90.75 97 SER A O 1
ATOM 747 N N . VAL A 1 98 ? -8.858 -10.151 -2.778 1.00 91.50 98 VAL A N 1
ATOM 748 C CA . VAL A 1 98 ? -9.172 -9.131 -3.797 1.00 91.50 98 VAL A CA 1
ATOM 749 C C . VAL A 1 98 ? -9.729 -9.735 -5.100 1.00 91.50 98 VAL A C 1
ATOM 751 O O . VAL A 1 98 ? -10.434 -9.057 -5.844 1.00 91.50 98 VAL A O 1
ATOM 754 N N . PHE A 1 99 ? -9.473 -11.022 -5.361 1.00 91.69 99 PHE A N 1
ATOM 755 C CA . PHE A 1 99 ? -9.906 -11.730 -6.567 1.00 91.69 99 PHE A CA 1
ATOM 756 C C . PHE A 1 99 ? -11.250 -12.453 -6.410 1.00 91.69 99 PHE A C 1
ATOM 758 O O . PHE A 1 99 ? -11.735 -13.024 -7.384 1.00 91.69 99 PHE A O 1
ATOM 765 N N . GLN A 1 100 ? -11.890 -12.404 -5.233 1.00 92.62 100 GLN A N 1
ATOM 766 C CA . GLN A 1 100 ? -13.120 -13.158 -4.944 1.00 92.62 100 GLN A CA 1
ATOM 767 C C . GLN A 1 100 ? -14.223 -12.967 -5.997 1.00 92.62 100 GLN A C 1
ATOM 769 O O . GLN A 1 100 ? -14.976 -13.892 -6.285 1.00 92.62 100 GLN A O 1
ATOM 774 N N . ARG A 1 101 ? -14.343 -11.764 -6.569 1.00 91.31 101 ARG A N 1
ATOM 775 C CA . ARG A 1 101 ? -15.396 -11.435 -7.544 1.00 91.31 101 ARG A CA 1
ATOM 776 C C . ARG A 1 101 ? -15.032 -11.756 -8.995 1.00 91.31 101 ARG A C 1
ATOM 778 O O . ARG A 1 101 ? -15.894 -11.636 -9.855 1.00 91.31 101 ARG A O 1
ATOM 785 N N . LEU A 1 102 ? -13.793 -12.159 -9.283 1.00 85.12 102 LEU A N 1
ATOM 786 C CA . LEU A 1 102 ? -13.362 -12.461 -10.653 1.00 85.12 102 LEU A CA 1
ATOM 787 C C . LEU A 1 102 ? -13.763 -13.863 -11.123 1.00 85.12 102 LEU A C 1
ATOM 789 O O . LEU A 1 102 ? -13.752 -14.117 -12.318 1.00 85.12 102 LEU A O 1
ATOM 793 N N . THR A 1 103 ? -14.148 -14.762 -10.215 1.00 69.94 103 THR A N 1
ATOM 794 C CA . THR A 1 103 ? -14.675 -16.096 -10.563 1.00 69.94 103 THR A CA 1
ATOM 795 C C . THR A 1 103 ? -16.164 -16.101 -10.897 1.00 69.94 103 THR A C 1
ATOM 797 O O . THR A 1 103 ? -16.719 -17.154 -11.195 1.00 69.94 103 THR A O 1
ATOM 800 N N . GLN A 1 104 ? -16.823 -14.944 -10.803 1.00 60.25 104 GLN A N 1
ATOM 801 C CA . GLN A 1 104 ? -18.265 -14.784 -11.013 1.00 60.25 104 GLN A CA 1
ATOM 802 C C . GLN A 1 104 ? -18.608 -14.164 -12.378 1.00 60.25 104 GLN A C 1
ATOM 804 O O . GLN A 1 104 ? -19.764 -13.809 -12.603 1.00 60.25 104 GLN A O 1
ATOM 809 N N . ILE A 1 105 ? -17.611 -13.998 -13.253 1.00 50.56 105 ILE A N 1
ATOM 810 C CA . ILE A 1 105 ? -17.721 -13.420 -14.600 1.00 50.56 105 ILE A CA 1
ATOM 811 C C . ILE A 1 105 ? -17.450 -14.530 -15.613 1.00 50.56 105 ILE A C 1
ATOM 813 O O . ILE A 1 105 ? -18.212 -14.612 -16.600 1.00 50.56 105 ILE A O 1
#

pLDDT: mean 89.42, std 13.3, range [46.28, 98.0]

Sequence (105 aa):
MRSSSLLSSGKKLSSVNGVLFTGGSEKQGVYFETIKKVFQYVLDRNDAGESFPLFAQCLGFELVSVIGCNDNNILETFDAQNQASTLQFSNYSFEGSVFQRLTQI

Secondary structure (DSSP, 8-state):
--HHHHHHHHHHHTTSS-EEE---S--STHHHHHHHHHHHHHHHHHHTT----EEE-THHHHHHHHHHHT-TTS------TT--------S---TTSTTTTGGG-